Protein AF-A0A963UEZ3-F1 (afdb_monomer)

Solvent-accessible surface area (backbone atoms only — not comparable to full-atom values): 2301 Å² total; per-residue (Å²): 132,80,88,55,73,94,45,64,93,68,82,72,73,81,60,64,66,59,57,49,51,52,52,51,51,51,51,56,53,55,69,70,75,109

pLDDT: mean 96.01, std 4.22, range [77.88, 98.62]

Secondary structure (DSSP, 8-state):
----GGGTTTT----HHHHHHHHHHHHHHHHHH-

Mean predicted aligned error: 2.83 Å

Structure (mmCIF, N/CA/C/O backbone):
data_AF-A0A963UEZ3-F1
#
_entry.id   AF-A0A963UEZ3-F1
#
loop_
_atom_site.group_PDB
_atom_site.id
_atom_site.type_symbol
_atom_site.label_atom_id
_atom_site.label_alt_id
_atom_site.label_comp_id
_atom_site.label_asym_id
_atom_site.label_entity_id
_atom_site.label_seq_id
_atom_site.pdbx_PDB_ins_code
_atom_site.Cartn_x
_atom_site.Cartn_y
_atom_site.Cartn_z
_atom_site.occupancy
_atom_site.B_iso_or_e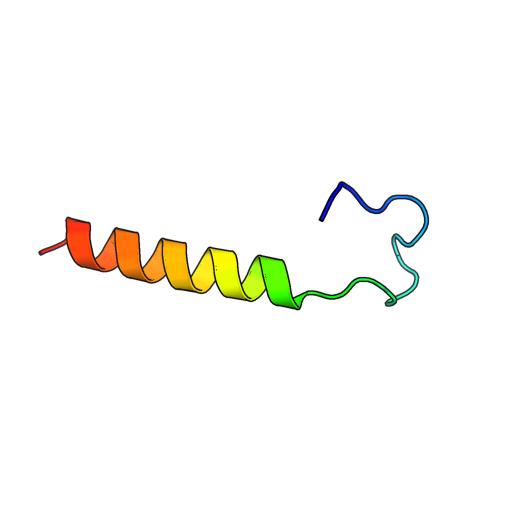quiv
_atom_site.auth_seq_id
_atom_site.auth_comp_id
_atom_site.auth_asym_id
_atom_site.auth_atom_id
_atom_site.pdbx_PDB_model_num
ATOM 1 N N . HIS A 1 1 ? 4.361 -1.102 -1.102 1.00 83.44 1 HIS A N 1
ATOM 2 C CA . HIS A 1 1 ? 5.116 -1.107 -2.373 1.00 83.44 1 HIS A CA 1
ATOM 3 C C . HIS A 1 1 ? 4.938 0.231 -3.085 1.00 83.44 1 HIS A C 1
ATOM 5 O O . HIS A 1 1 ? 4.057 0.986 -2.688 1.00 83.44 1 HIS A O 1
ATOM 11 N N . GLY A 1 2 ? 5.790 0.542 -4.068 1.00 92.00 2 GLY A N 1
ATOM 12 C CA . GLY A 1 2 ? 5.645 1.733 -4.916 1.00 92.00 2 GLY A CA 1
ATOM 13 C C . GLY A 1 2 ? 4.521 1.584 -5.947 1.00 92.00 2 GLY A C 1
ATOM 14 O O . GLY A 1 2 ? 3.666 0.712 -5.817 1.00 92.00 2 GLY A O 1
ATOM 15 N N . THR A 1 3 ? 4.539 2.411 -6.990 1.00 95.06 3 THR A N 1
ATOM 16 C CA . THR A 1 3 ? 3.513 2.395 -8.050 1.00 95.06 3 THR A CA 1
ATOM 17 C C . THR A 1 3 ? 3.577 1.172 -8.967 1.00 95.06 3 THR A C 1
ATOM 19 O O . THR A 1 3 ? 2.592 0.893 -9.641 1.00 95.06 3 THR A O 1
ATOM 22 N N . ALA A 1 4 ? 4.697 0.438 -8.978 1.00 95.31 4 ALA A N 1
ATOM 23 C CA . ALA A 1 4 ? 4.851 -0.842 -9.677 1.00 95.31 4 ALA A CA 1
ATOM 24 C C . ALA A 1 4 ? 4.496 -0.791 -11.184 1.00 95.31 4 ALA A C 1
ATOM 26 O O . ALA A 1 4 ? 3.869 -1.705 -11.720 1.00 95.31 4 ALA A O 1
ATOM 27 N N . TYR A 1 5 ? 4.866 0.303 -11.868 1.00 97.38 5 TYR A N 1
ATOM 28 C CA . TYR A 1 5 ? 4.550 0.516 -13.290 1.00 97.38 5 TYR A CA 1
ATOM 29 C C . TYR A 1 5 ? 5.164 -0.537 -14.217 1.00 97.38 5 TYR A C 1
ATOM 31 O O . TYR A 1 5 ? 4.574 -0.876 -15.238 1.00 97.38 5 TYR A O 1
ATOM 39 N N . ASP A 1 6 ? 6.323 -1.066 -13.847 1.00 97.31 6 ASP A N 1
ATOM 40 C CA . ASP A 1 6 ? 7.055 -2.120 -14.543 1.00 97.31 6 ASP A CA 1
ATOM 41 C C . ASP A 1 6 ? 6.287 -3.451 -14.626 1.00 97.31 6 ASP A C 1
ATOM 43 O O . ASP A 1 6 ? 6.499 -4.221 -15.563 1.00 97.31 6 ASP A O 1
ATOM 47 N N . ILE A 1 7 ? 5.349 -3.692 -13.702 1.00 96.38 7 ILE A N 1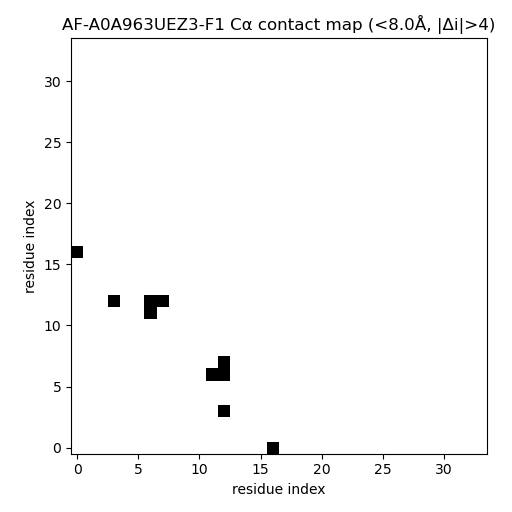
ATOM 48 C CA . ILE A 1 7 ? 4.554 -4.930 -13.617 1.00 96.38 7 ILE A CA 1
ATOM 49 C C . ILE A 1 7 ? 3.039 -4.706 -13.744 1.00 96.38 7 ILE A C 1
ATOM 51 O O . ILE A 1 7 ? 2.238 -5.627 -13.540 1.00 96.38 7 ILE A O 1
ATOM 55 N N . ALA A 1 8 ? 2.613 -3.485 -14.073 1.00 96.50 8 ALA A N 1
ATOM 56 C CA . ALA A 1 8 ? 1.202 -3.152 -14.215 1.00 96.50 8 ALA A CA 1
ATOM 57 C C . ALA A 1 8 ? 0.544 -4.001 -15.320 1.00 96.50 8 ALA A C 1
ATOM 59 O O . ALA A 1 8 ? 1.051 -4.109 -16.434 1.00 96.50 8 ALA A O 1
ATOM 60 N N . GLY A 1 9 ? -0.592 -4.630 -15.003 1.00 97.12 9 GLY A N 1
ATOM 61 C CA . GLY A 1 9 ? -1.328 -5.496 -15.936 1.00 97.12 9 GLY A CA 1
ATOM 62 C C . GLY A 1 9 ? -0.758 -6.909 -16.120 1.00 97.12 9 GLY A C 1
ATOM 63 O O . GLY A 1 9 ? -1.371 -7.708 -16.819 1.00 97.12 9 GLY A O 1
ATOM 64 N N . GLN A 1 10 ? 0.361 -7.254 -15.473 1.00 97.56 10 GLN A N 1
ATOM 65 C CA . GLN A 1 10 ? 1.003 -8.571 -15.616 1.00 97.56 10 GLN A CA 1
ATOM 66 C C . GLN A 1 10 ? 0.547 -9.599 -14.567 1.00 97.56 10 GLN A C 1
ATOM 68 O O . GLN A 1 10 ? 0.914 -10.766 -14.645 1.00 97.56 10 GLN A O 1
ATOM 73 N N . GLY A 1 11 ? -0.222 -9.178 -13.556 1.00 95.69 11 GLY A N 1
ATOM 74 C CA . GLY A 1 11 ? -0.664 -10.060 -12.467 1.00 95.69 11 GLY A CA 1
ATOM 75 C C . GLY A 1 11 ? 0.444 -10.473 -11.488 1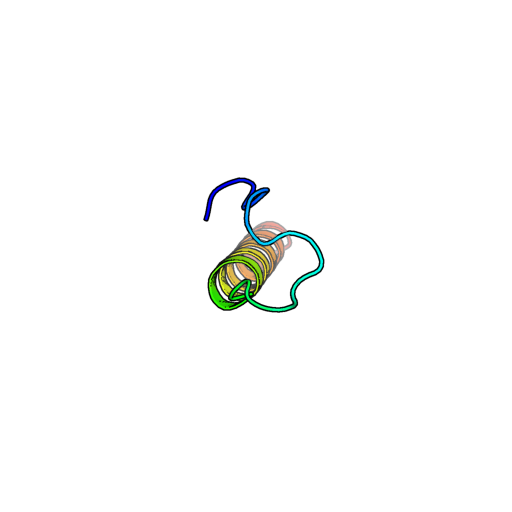.00 95.69 11 GLY A C 1
ATOM 76 O O . GLY A 1 11 ? 0.240 -11.395 -10.706 1.00 95.69 11 GLY A O 1
ATOM 77 N N . LEU A 1 12 ? 1.601 -9.800 -11.515 1.00 96.56 12 LEU A N 1
ATOM 78 C CA . LEU A 1 12 ? 2.771 -10.127 -10.684 1.00 96.56 12 LEU A CA 1
ATOM 79 C C . LEU A 1 12 ? 2.829 -9.367 -9.351 1.00 96.56 12 LEU A C 1
ATOM 81 O O . LEU A 1 12 ? 3.668 -9.668 -8.505 1.00 96.56 12 LEU A O 1
ATOM 85 N N . ALA A 1 13 ? 1.980 -8.356 -9.163 1.00 96.38 13 ALA A N 1
ATOM 86 C CA . ALA A 1 13 ? 1.993 -7.547 -7.950 1.00 96.38 13 ALA A CA 1
ATOM 87 C C . ALA A 1 13 ? 1.469 -8.347 -6.748 1.00 96.38 13 ALA A C 1
ATOM 89 O O . ALA A 1 13 ? 0.390 -8.934 -6.816 1.00 96.38 13 ALA A O 1
ATOM 90 N N . ASP A 1 14 ? 2.192 -8.308 -5.627 1.00 96.38 14 ASP A N 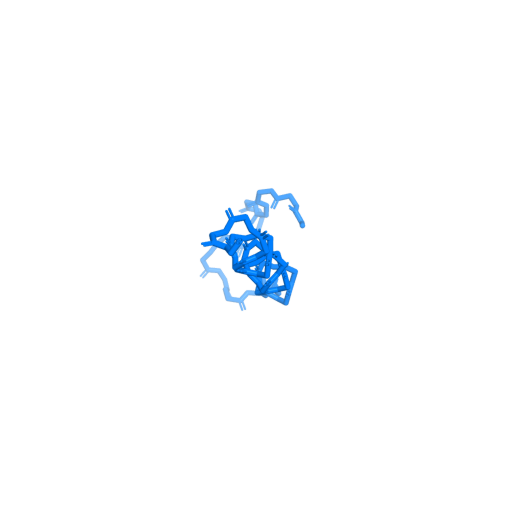1
ATOM 91 C CA . ASP A 1 14 ? 1.722 -8.884 -4.366 1.00 96.38 14 ASP A CA 1
ATOM 92 C C . ASP A 1 14 ? 0.726 -7.934 -3.658 1.00 96.38 14 ASP A C 1
ATOM 94 O O . ASP A 1 14 ? 1.103 -6.821 -3.261 1.00 96.38 14 ASP A O 1
ATOM 98 N N . PRO A 1 15 ? -0.542 -8.342 -3.448 1.00 95.75 15 PRO A N 1
ATOM 99 C CA . PRO A 1 15 ? -1.545 -7.515 -2.781 1.00 95.75 15 PRO A CA 1
ATOM 100 C C . PRO A 1 15 ? -1.428 -7.500 -1.245 1.00 95.75 15 PRO A C 1
ATOM 102 O O . PRO A 1 15 ? -2.140 -6.723 -0.596 1.00 95.75 15 PRO A O 1
ATOM 105 N N . SER A 1 16 ? -0.571 -8.330 -0.634 1.00 97.50 16 SER A N 1
ATOM 106 C CA . SER A 1 16 ? -0.530 -8.572 0.819 1.00 97.50 16 SER A CA 1
ATOM 107 C C . SER A 1 16 ? -0.444 -7.287 1.657 1.00 97.50 16 SER A C 1
ATOM 109 O O . SER A 1 16 ? -1.213 -7.103 2.607 1.00 97.50 16 SER A O 1
ATOM 111 N N . SER A 1 17 ? 0.420 -6.345 1.263 1.00 96.06 17 SER A N 1
ATOM 112 C CA . SER A 1 17 ? 0.622 -5.086 1.989 1.00 96.06 17 SER A CA 1
ATOM 113 C C . SER A 1 17 ? -0.611 -4.182 1.969 1.00 96.06 17 SER A C 1
ATOM 115 O O . SER A 1 17 ? -0.907 -3.518 2.961 1.00 96.06 17 SER A O 1
ATOM 117 N N . LEU A 1 18 ? -1.349 -4.157 0.851 1.00 96.44 18 LEU A N 1
ATOM 118 C CA . LEU A 1 18 ? -2.555 -3.335 0.726 1.00 96.44 18 LEU A CA 1
ATO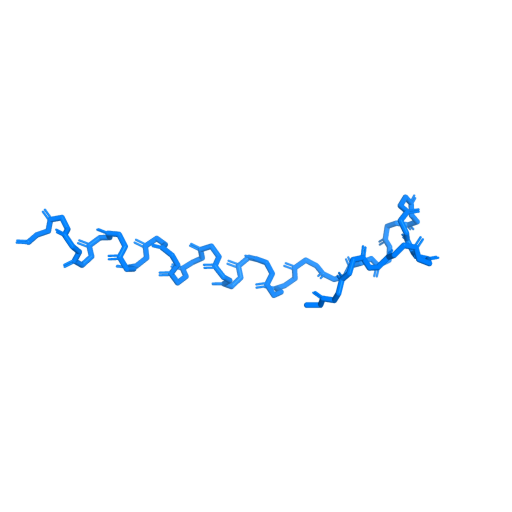M 119 C C . LEU A 1 18 ? -3.681 -3.905 1.593 1.00 96.44 18 LEU A C 1
ATOM 121 O O . LEU A 1 18 ? -4.354 -3.165 2.309 1.00 96.44 18 LEU A O 1
ATOM 125 N N . VAL A 1 19 ? -3.839 -5.230 1.593 1.00 98.19 19 VAL A N 1
ATOM 126 C CA . VAL A 1 19 ? -4.801 -5.918 2.464 1.00 98.19 19 VAL A CA 1
ATOM 127 C C . VAL A 1 19 ? -4.493 -5.647 3.939 1.00 98.19 19 VAL A C 1
ATOM 129 O O . VAL A 1 19 ? -5.408 -5.354 4.710 1.00 98.19 19 VAL A O 1
ATOM 132 N N . ALA A 1 20 ? -3.221 -5.703 4.342 1.00 98.38 20 ALA A N 1
ATOM 133 C CA . ALA A 1 20 ? -2.812 -5.378 5.707 1.00 98.38 20 ALA A CA 1
ATOM 134 C C . ALA A 1 20 ? -3.144 -3.921 6.076 1.00 98.38 20 ALA A C 1
ATOM 136 O O . ALA A 1 20 ? -3.725 -3.677 7.135 1.00 98.38 20 ALA A O 1
ATOM 137 N N . ALA A 1 21 ? -2.866 -2.967 5.183 1.00 98.31 21 ALA A N 1
ATOM 138 C CA . ALA A 1 21 ? -3.190 -1.557 5.396 1.00 98.31 21 ALA A CA 1
ATOM 139 C C . ALA A 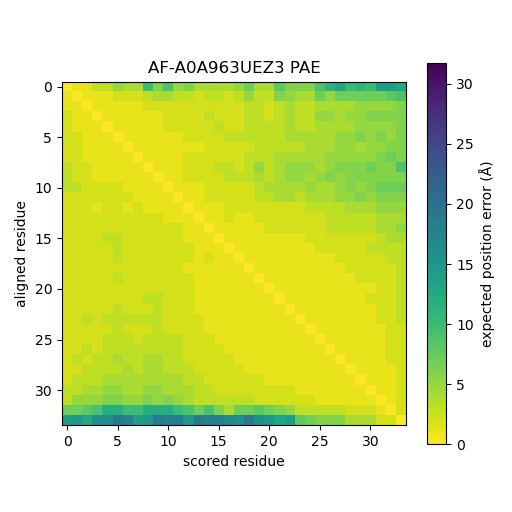1 21 ? -4.697 -1.331 5.607 1.00 98.31 21 ALA A C 1
ATOM 141 O O . ALA A 1 21 ? -5.094 -0.625 6.534 1.00 98.31 21 ALA A O 1
ATOM 142 N N . LEU A 1 22 ? -5.549 -1.984 4.810 1.00 98.50 22 LEU A N 1
ATOM 143 C CA . LEU A 1 22 ? -7.006 -1.903 4.965 1.00 98.50 22 LEU A CA 1
ATOM 144 C C . LEU A 1 22 ? -7.492 -2.496 6.294 1.00 98.50 22 LEU A C 1
ATOM 146 O O . LEU A 1 22 ? -8.401 -1.946 6.918 1.00 98.50 22 LEU A O 1
ATOM 150 N N . ARG A 1 23 ? -6.886 -3.595 6.760 1.00 98.62 23 ARG A N 1
ATOM 151 C CA . ARG A 1 23 ? -7.215 -4.191 8.068 1.00 98.62 23 ARG A CA 1
ATOM 152 C C . ARG A 1 23 ? -6.920 -3.223 9.211 1.00 98.62 23 ARG A C 1
ATOM 154 O O . ARG A 1 23 ? -7.791 -3.017 10.055 1.00 98.62 23 ARG A O 1
ATOM 161 N N . ILE A 1 24 ? -5.747 -2.591 9.182 1.00 98.38 24 ILE A N 1
ATOM 162 C CA . ILE A 1 24 ? -5.341 -1.583 10.168 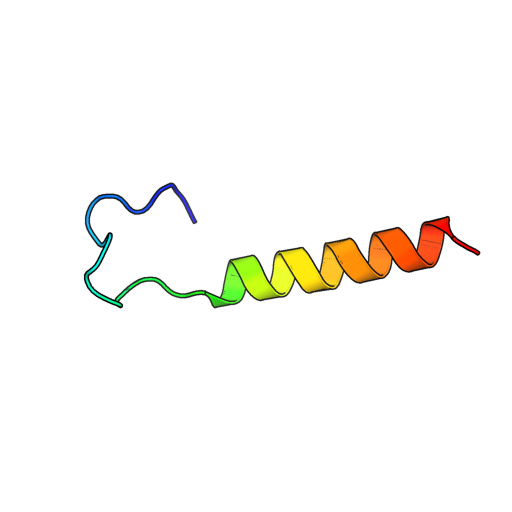1.00 98.38 24 ILE A CA 1
ATOM 163 C C . ILE A 1 24 ? -6.279 -0.373 10.109 1.00 98.38 24 ILE A C 1
ATOM 165 O O . ILE A 1 24 ? -6.782 0.065 11.140 1.00 98.38 24 ILE A O 1
ATOM 169 N N . ALA A 1 25 ? -6.583 0.138 8.912 1.00 98.56 25 ALA A N 1
ATOM 170 C CA . ALA A 1 25 ? -7.499 1.266 8.743 1.00 98.56 25 ALA A CA 1
ATOM 171 C C . ALA A 1 25 ? -8.892 0.972 9.328 1.00 98.56 25 ALA A C 1
ATOM 173 O O . ALA A 1 25 ? -9.465 1.808 10.027 1.00 98.56 25 ALA A O 1
ATOM 174 N N . ARG A 1 26 ? -9.414 -0.240 9.107 1.00 98.50 26 ARG A N 1
ATOM 175 C CA . ARG A 1 26 ? -10.675 -0.704 9.700 1.00 98.50 26 ARG A CA 1
ATOM 176 C C . ARG A 1 26 ? -10.615 -0.717 11.229 1.00 98.50 26 ARG A C 1
ATOM 178 O O . ARG A 1 26 ? -11.573 -0.305 11.874 1.00 98.50 26 ARG A O 1
ATOM 185 N N . GLU A 1 27 ? -9.530 -1.210 11.814 1.00 98.44 27 GLU A N 1
ATOM 186 C CA . GLU A 1 27 ? -9.355 -1.240 13.273 1.00 98.44 27 GLU A CA 1
ATOM 187 C C . GLU A 1 27 ? -9.264 0.167 13.863 1.00 98.44 27 GLU A C 1
ATOM 189 O O . GLU A 1 27 ? -9.958 0.473 14.830 1.00 98.44 27 GLU A O 1
ATOM 194 N N . MET A 1 28 ? -8.511 1.062 13.222 1.00 98.50 28 MET A N 1
ATOM 195 C CA . MET A 1 28 ? -8.454 2.472 13.606 1.00 98.50 28 MET A CA 1
ATOM 196 C C . MET A 1 28 ? -9.832 3.140 13.546 1.00 98.50 28 MET A C 1
ATOM 198 O O . MET A 1 28 ? -10.184 3.882 14.457 1.00 98.50 28 MET A O 1
ATOM 202 N N . ALA A 1 29 ? -10.622 2.872 12.502 1.00 98.50 29 ALA A N 1
ATOM 203 C CA . ALA A 1 29 ? -11.974 3.414 12.373 1.00 98.50 29 ALA A CA 1
ATOM 204 C C . ALA A 1 29 ? -12.900 2.910 13.491 1.00 98.50 29 ALA A C 1
ATOM 206 O O . ALA A 1 29 ? -13.611 3.707 14.098 1.00 98.50 29 ALA A O 1
ATOM 207 N N . ARG A 1 30 ? -12.846 1.610 13.813 1.00 98.19 30 ARG A N 1
ATOM 208 C CA . ARG A 1 30 ? -13.613 1.019 14.923 1.00 98.19 30 ARG A CA 1
ATOM 209 C C . ARG A 1 30 ? -13.265 1.656 16.266 1.00 98.19 30 ARG A C 1
ATOM 211 O O . ARG A 1 30 ? -14.171 1.985 17.016 1.00 98.19 30 ARG A O 1
ATOM 218 N N . ASN A 1 31 ? -11.979 1.871 16.535 1.00 97.69 31 ASN A N 1
ATOM 219 C CA . ASN A 1 31 ? -11.516 2.461 17.794 1.00 97.69 31 ASN A CA 1
ATOM 220 C C . ASN A 1 31 ? -11.882 3.945 17.952 1.00 97.69 31 ASN A C 1
ATOM 222 O O . ASN A 1 31 ? -11.821 4.455 19.060 1.00 97.69 31 ASN A O 1
ATOM 226 N N . ARG A 1 32 ? -12.216 4.648 16.863 1.00 96.88 32 ARG A N 1
ATOM 227 C CA . ARG A 1 32 ? -12.669 6.051 16.903 1.00 96.88 32 ARG A CA 1
ATOM 228 C C . ARG A 1 32 ? -14.183 6.199 17.039 1.00 96.88 32 ARG A C 1
ATOM 230 O O . ARG A 1 32 ? -14.646 7.289 17.346 1.00 96.88 32 ARG A O 1
ATOM 237 N N . ALA A 1 33 ? -14.937 5.157 16.697 1.00 92.06 33 ALA A N 1
ATOM 238 C CA . ALA A 1 33 ? -16.397 5.189 16.665 1.00 92.06 33 ALA A CA 1
ATOM 239 C C . ALA A 1 33 ? -17.049 4.782 17.998 1.00 92.06 33 ALA A C 1
ATOM 241 O O . ALA A 1 33 ? -18.260 4.944 18.137 1.00 92.06 33 ALA A O 1
ATOM 242 N N . GLY A 1 34 ? -16.272 4.225 18.931 1.00 77.88 34 GLY A N 1
ATOM 243 C CA . G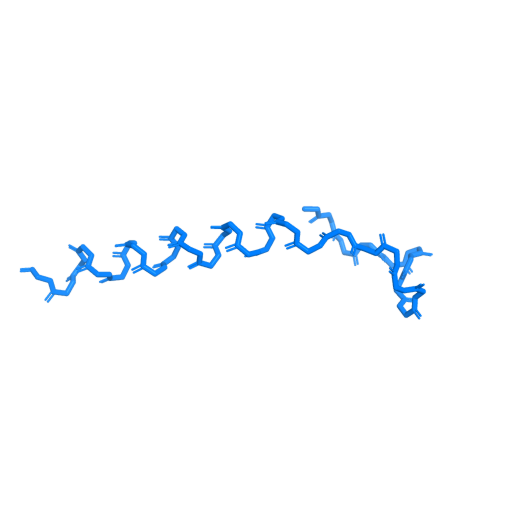LY A 1 34 ? -16.672 3.986 20.322 1.00 77.88 34 GLY A CA 1
ATOM 244 C C . GLY A 1 34 ? -16.081 5.041 21.239 1.00 77.88 34 GLY A C 1
ATOM 245 O O . GLY A 1 34 ? -16.729 5.315 22.269 1.00 77.88 34 GLY A O 1
#

Radius of gyration: 13.77 Å; Cα contacts (8 Å, |Δi|>4): 5; chains: 1; bounding box: 24×16×36 Å

Sequence (34 aa):
HGTAYDIAGQGLADPSSLVAALRIAREMARNRAG

Foldseek 3Di:
DPPPPVCPPVPPDDCVVVVVVVVVVVVVVVVVV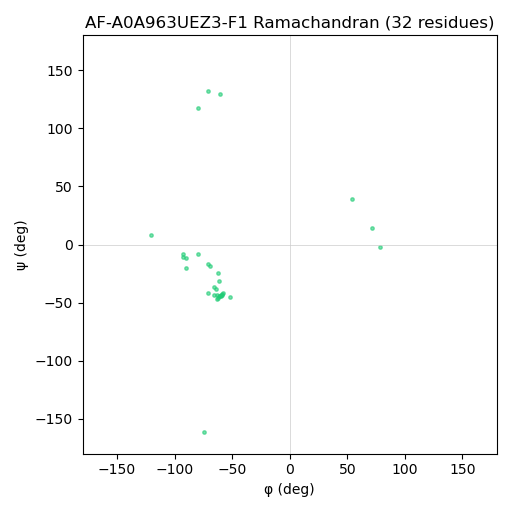D